Protein AF-A0A1I7IA26-F1 (afdb_monomer_lite)

Sequence (127 aa):
MKFKTNTYNDKKDGFSLIELLAVLGITLILFTMILPKVSNSVETAKEVKALDDVRQVVLAIEDYNILASSVINDEAKYSSICSKIDGKMIDVSCIKTIESNMTYKDMKEVLNGKKTFKMKDGKIHIT

Structure (mmCIF, N/CA/C/O backbone):
data_AF-A0A1I7IA26-F1
#
_entry.id   AF-A0A1I7IA26-F1
#
loop_
_atom_site.group_PDB
_atom_site.id
_atom_site.type_symbol
_atom_site.label_atom_id
_atom_site.label_alt_id
_atom_site.label_comp_id
_atom_site.label_asym_id
_atom_site.label_entity_id
_atom_site.label_seq_id
_atom_site.pdbx_PDB_ins_code
_atom_site.Cartn_x
_atom_site.Cartn_y
_atom_site.Cartn_z
_atom_site.occupancy
_atom_site.B_iso_or_equiv
_atom_site.auth_seq_id
_atom_site.auth_comp_id
_atom_site.auth_asym_id
_atom_site.auth_atom_id
_atom_site.pdbx_PDB_model_num
ATOM 1 N N . MET A 1 1 ? -78.396 -7.394 6.592 1.00 45.16 1 MET A N 1
ATOM 2 C CA . MET A 1 1 ? -77.154 -8.175 6.783 1.00 45.16 1 MET A CA 1
ATOM 3 C C . MET A 1 1 ? -76.057 -7.197 7.199 1.00 45.16 1 MET A C 1
ATOM 5 O O . MET A 1 1 ? -75.793 -6.277 6.440 1.00 45.16 1 MET A O 1
ATOM 9 N N . LYS A 1 2 ? -75.528 -7.277 8.430 1.00 50.22 2 LYS A N 1
ATOM 10 C CA . LYS A 1 2 ? -74.477 -6.366 8.928 1.00 50.22 2 LYS A CA 1
ATOM 11 C C . LYS A 1 2 ? -73.196 -7.163 9.168 1.00 50.22 2 LYS A C 1
ATOM 13 O O . LYS A 1 2 ? -73.200 -8.072 9.991 1.00 50.22 2 LYS A O 1
ATOM 18 N N . PHE A 1 3 ? -72.124 -6.817 8.459 1.00 64.12 3 PHE A N 1
ATOM 19 C CA . PHE A 1 3 ? -70.796 -7.385 8.676 1.00 64.12 3 PHE A CA 1
ATOM 20 C C . PHE A 1 3 ? -70.101 -6.610 9.797 1.00 64.12 3 PHE A C 1
ATOM 22 O O . PHE A 1 3 ? -69.912 -5.400 9.701 1.00 64.12 3 PHE A O 1
ATOM 29 N N . LYS A 1 4 ? -69.770 -7.303 10.888 1.00 64.50 4 LYS A N 1
ATOM 30 C CA . LYS A 1 4 ? -69.015 -6.750 12.015 1.00 64.50 4 LYS A CA 1
ATOM 31 C C . LYS A 1 4 ? -67.534 -7.032 11.760 1.00 64.50 4 LYS A C 1
ATOM 33 O O . LYS A 1 4 ? -67.089 -8.159 11.943 1.00 64.50 4 LYS A O 1
ATOM 38 N N . THR A 1 5 ? -66.781 -6.037 11.299 1.00 65.62 5 THR A N 1
ATOM 39 C CA . THR A 1 5 ? -65.323 -6.143 11.151 1.00 65.62 5 THR A CA 1
ATOM 40 C C . THR A 1 5 ? -64.684 -5.989 12.528 1.00 65.62 5 THR A C 1
ATOM 42 O O . THR A 1 5 ? -64.720 -4.911 13.118 1.00 65.62 5 THR A O 1
ATOM 45 N N . ASN A 1 6 ? -64.160 -7.088 13.070 1.00 64.94 6 ASN A N 1
ATOM 46 C CA . ASN A 1 6 ? -63.406 -7.083 14.317 1.00 64.94 6 ASN A CA 1
ATOM 47 C C . ASN A 1 6 ? -62.001 -6.534 14.039 1.00 64.94 6 ASN A C 1
ATOM 49 O O . ASN A 1 6 ? -61.132 -7.262 13.567 1.00 64.94 6 ASN A O 1
ATOM 53 N N . THR A 1 7 ? -61.795 -5.241 14.270 1.00 63.72 7 THR A N 1
ATOM 54 C CA . THR A 1 7 ? -60.480 -4.607 14.150 1.00 63.72 7 THR A CA 1
ATOM 55 C C . THR A 1 7 ? -59.655 -4.986 15.381 1.00 63.72 7 THR A C 1
ATOM 57 O O . THR A 1 7 ? -59.765 -4.349 16.428 1.00 63.72 7 THR A O 1
ATOM 60 N N . TYR A 1 8 ? -58.871 -6.065 15.285 1.00 66.50 8 TYR A N 1
ATOM 61 C CA . TYR A 1 8 ? -57.853 -6.387 16.287 1.00 66.50 8 TYR A CA 1
ATOM 62 C C . TYR A 1 8 ? -56.819 -5.258 16.275 1.00 66.50 8 TYR A C 1
ATOM 64 O O . TYR A 1 8 ? -56.118 -5.043 15.290 1.00 66.50 8 TYR A O 1
ATOM 72 N N . ASN A 1 9 ? -56.794 -4.470 17.346 1.00 66.94 9 ASN A N 1
ATOM 73 C CA . ASN A 1 9 ? -55.831 -3.395 17.524 1.00 66.94 9 ASN A CA 1
ATOM 74 C C . ASN A 1 9 ? -54.518 -4.035 17.999 1.00 66.94 9 ASN A C 1
ATOM 76 O O . ASN A 1 9 ? -54.268 -4.115 19.203 1.00 66.94 9 ASN A O 1
ATOM 80 N N . ASP A 1 10 ? -53.737 -4.576 17.060 1.00 70.88 10 ASP A N 1
ATOM 81 C CA . ASP A 1 10 ? -52.403 -5.107 17.337 1.00 70.88 10 ASP A CA 1
ATOM 82 C C . ASP A 1 10 ? -51.517 -3.957 17.813 1.00 70.88 10 ASP A C 1
ATOM 84 O O . ASP A 1 10 ? -51.082 -3.096 17.039 1.00 70.88 10 ASP A O 1
ATOM 88 N N . LYS A 1 11 ? -51.288 -3.913 19.127 1.00 74.19 11 LYS A N 1
ATOM 89 C CA . LYS A 1 11 ? -50.321 -3.002 19.728 1.00 74.19 11 LYS A CA 1
ATOM 90 C C . LYS A 1 11 ? -48.961 -3.371 19.158 1.00 74.19 11 LYS A C 1
ATOM 92 O O . LYS A 1 11 ? 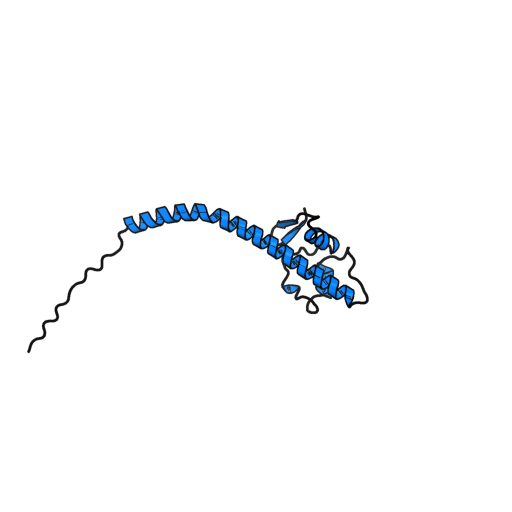-48.454 -4.461 19.395 1.00 74.19 11 LYS A O 1
ATOM 97 N N . LYS A 1 12 ? -48.398 -2.473 18.355 1.00 76.50 12 LYS A N 1
ATOM 98 C CA . LYS A 1 12 ? -47.034 -2.623 17.867 1.00 76.50 12 LYS A CA 1
ATOM 99 C C . LYS A 1 12 ? -46.103 -2.349 19.038 1.00 76.50 12 LYS A C 1
ATOM 101 O O . LYS A 1 12 ? -45.942 -1.194 19.427 1.00 76.50 12 LYS A O 1
ATOM 106 N N . ASP A 1 13 ? -45.534 -3.406 19.598 1.00 79.06 13 ASP A N 1
ATOM 107 C CA . ASP A 1 13 ? -44.476 -3.286 20.591 1.00 79.06 13 ASP A CA 1
ATOM 108 C C . ASP A 1 13 ? -43.240 -2.681 19.907 1.00 79.06 13 ASP A C 1
ATOM 110 O O . ASP A 1 13 ? -42.723 -3.204 18.917 1.00 79.06 13 ASP A O 1
ATOM 114 N N . GLY A 1 14 ? -42.836 -1.501 20.377 1.00 79.06 14 GLY A N 1
ATOM 115 C CA . GLY A 1 14 ? -41.649 -0.787 19.920 1.00 79.06 14 GLY A CA 1
ATOM 116 C C .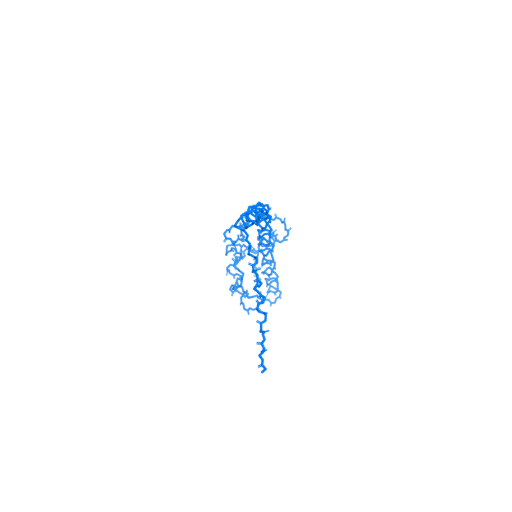 GLY A 1 14 ? -40.464 -1.029 20.850 1.00 79.06 14 GLY A C 1
ATOM 117 O O . GLY A 1 14 ? -40.641 -1.386 22.012 1.00 79.06 14 GLY A O 1
ATOM 118 N N . PHE A 1 15 ? -39.255 -0.797 20.343 1.00 82.94 15 PHE A N 1
ATOM 119 C CA . PHE A 1 15 ? -38.032 -0.860 21.143 1.00 82.94 15 PHE A CA 1
ATOM 120 C C . PHE A 1 15 ? -38.033 0.191 22.258 1.00 82.94 15 PHE A C 1
ATOM 122 O O . PHE A 1 15 ? -38.376 1.356 22.032 1.00 82.94 15 PHE A O 1
ATOM 129 N N . SER A 1 16 ? -37.583 -0.202 23.448 1.00 90.94 16 SER A N 1
ATOM 130 C CA . SER A 1 16 ? -37.348 0.726 24.549 1.00 90.94 16 SER A CA 1
ATOM 131 C C . SER A 1 16 ? -36.042 1.502 24.347 1.00 90.94 16 SER A C 1
ATOM 133 O O . SER A 1 16 ? -35.055 0.982 23.823 1.00 90.94 16 SER A O 1
ATOM 135 N N . LEU A 1 17 ? -35.994 2.753 24.819 1.00 92.75 17 LEU A N 1
ATOM 136 C CA . LEU A 1 17 ? -34.782 3.583 24.754 1.00 92.75 17 LEU A CA 1
ATOM 137 C C . LEU A 1 17 ? -33.595 2.929 25.470 1.00 92.75 17 LEU A C 1
ATOM 139 O O . LEU A 1 17 ? -32.461 3.038 25.008 1.00 92.75 17 LEU A O 1
ATOM 143 N N . ILE A 1 18 ? -33.851 2.227 26.579 1.00 94.44 18 ILE A N 1
ATOM 144 C CA . ILE A 1 18 ? -32.790 1.553 27.334 1.00 94.44 18 ILE A CA 1
ATOM 145 C C . ILE A 1 18 ? -32.201 0.367 26.566 1.00 94.44 18 ILE A C 1
ATOM 147 O O . ILE A 1 18 ? -30.998 0.136 26.634 1.00 94.44 18 ILE A O 1
ATOM 151 N N . GLU A 1 19 ? -33.019 -0.348 25.794 1.00 93.25 19 GLU A N 1
ATOM 152 C CA . GLU A 1 19 ? -32.566 -1.477 24.976 1.00 93.25 19 GLU A CA 1
ATOM 153 C C . GLU A 1 19 ? -31.663 -0.987 23.846 1.00 93.25 19 GLU A C 1
ATOM 155 O O . GLU A 1 19 ? -30.595 -1.552 23.614 1.00 93.25 19 GLU A O 1
ATOM 160 N N . LEU A 1 20 ? -32.028 0.126 23.204 1.00 92.62 20 LEU A N 1
ATOM 161 C CA . LEU A 1 20 ? -31.182 0.757 22.195 1.00 92.62 20 LEU A CA 1
ATOM 162 C C . LEU A 1 20 ? -29.852 1.241 22.797 1.00 92.62 20 LEU A C 1
ATOM 164 O O . LEU A 1 20 ? -28.791 1.019 22.214 1.00 92.62 20 LEU A O 1
ATOM 168 N N . LEU A 1 21 ? -29.891 1.859 23.981 1.00 94.00 21 LEU A N 1
ATOM 169 C CA . LEU A 1 21 ? -28.690 2.327 24.679 1.00 94.00 21 LEU A CA 1
ATOM 170 C C . LEU A 1 21 ? -27.764 1.176 25.087 1.00 94.00 21 LEU A C 1
ATOM 172 O O . LEU A 1 21 ? -26.549 1.295 24.937 1.00 94.00 21 LEU A O 1
ATOM 176 N N . ALA A 1 22 ? -28.318 0.053 25.550 1.00 95.25 22 ALA A N 1
ATOM 177 C CA . ALA A 1 22 ? -27.539 -1.133 25.893 1.00 95.25 22 ALA A CA 1
ATOM 178 C C . ALA A 1 22 ? -26.819 -1.715 24.663 1.00 95.25 22 ALA A C 1
ATOM 180 O O . ALA A 1 22 ? -25.630 -2.035 24.733 1.00 95.25 22 ALA A O 1
ATOM 181 N N . VAL A 1 23 ? -27.502 -1.786 23.514 1.00 95.75 23 VAL A N 1
ATOM 182 C CA . VAL A 1 23 ? -26.909 -2.259 22.251 1.00 95.75 23 VAL A CA 1
ATOM 183 C C . VAL A 1 23 ? -25.815 -1.309 21.760 1.00 95.75 23 VAL A C 1
ATOM 185 O O . VAL A 1 23 ? -24.737 -1.766 21.372 1.00 95.75 23 VAL A O 1
ATOM 188 N N . LEU A 1 24 ? -26.042 0.007 21.815 1.00 95.75 24 LEU A N 1
ATOM 189 C CA . LEU A 1 24 ? -25.023 1.002 21.464 1.00 95.75 24 LEU A CA 1
ATOM 190 C C . LEU A 1 24 ? -23.799 0.907 22.388 1.00 95.75 24 LEU A C 1
ATOM 192 O O . LEU A 1 24 ? -22.667 0.940 21.914 1.00 95.75 24 LEU A O 1
ATOM 196 N N . GLY A 1 25 ? -24.004 0.696 23.690 1.00 96.38 25 GLY A N 1
ATOM 197 C CA . GLY A 1 25 ? -22.911 0.500 24.643 1.00 96.38 25 GLY A CA 1
ATOM 198 C C . GLY A 1 25 ? -22.038 -0.712 24.305 1.00 96.38 25 GLY A C 1
ATOM 199 O O . GLY A 1 25 ? -20.816 -0.593 24.217 1.00 96.38 25 GLY A O 1
ATOM 200 N N . ILE A 1 26 ? -22.654 -1.873 24.059 1.00 96.00 26 ILE A N 1
ATOM 201 C CA . ILE A 1 26 ? -21.916 -3.110 23.753 1.00 96.00 26 ILE A CA 1
ATOM 202 C C . ILE A 1 26 ? -21.249 -3.039 22.372 1.00 96.00 26 ILE A C 1
ATOM 204 O O . ILE A 1 26 ? -20.100 -3.460 22.223 1.00 96.00 26 ILE A O 1
ATOM 208 N N . THR A 1 27 ? -21.921 -2.479 21.361 1.00 95.94 27 THR A N 1
ATOM 209 C CA . THR A 1 27 ? -21.330 -2.333 20.020 1.00 95.94 27 THR A CA 1
ATOM 210 C C . THR A 1 27 ? -20.094 -1.445 20.047 1.00 95.94 27 THR A C 1
ATOM 212 O O . THR A 1 27 ? -19.087 -1.827 19.455 1.00 95.94 27 THR A O 1
ATOM 215 N N . LEU A 1 28 ? -20.103 -0.329 20.784 1.00 96.12 28 LEU A N 1
ATOM 216 C CA . LEU A 1 28 ? -18.925 0.535 20.917 1.00 96.12 28 LEU A CA 1
ATOM 217 C C . LEU A 1 28 ? -17.720 -0.212 21.505 1.00 96.12 28 LEU A C 1
ATOM 219 O O . LEU A 1 28 ? -16.614 -0.081 20.983 1.00 96.12 28 LEU A O 1
ATOM 223 N N . ILE A 1 29 ? -17.927 -1.056 22.5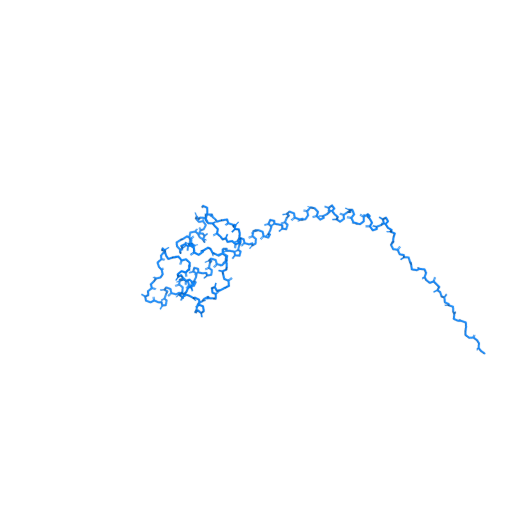20 1.00 94.81 29 ILE A N 1
ATOM 224 C CA . ILE A 1 29 ? -16.854 -1.883 23.097 1.00 94.81 29 ILE A CA 1
ATOM 225 C C . ILE A 1 29 ? -16.278 -2.827 22.033 1.00 94.81 29 ILE A C 1
ATOM 227 O O . ILE A 1 29 ? -15.063 -2.867 21.837 1.00 94.81 29 ILE A O 1
ATOM 231 N N . LEU A 1 30 ? -17.131 -3.535 21.288 1.00 95.88 30 LEU A N 1
ATOM 232 C CA . LEU A 1 30 ? -16.678 -4.441 20.227 1.00 95.88 30 LEU A CA 1
ATOM 233 C C . LEU A 1 30 ? -15.955 -3.701 19.092 1.00 95.88 30 LEU A C 1
ATOM 235 O O . LEU A 1 30 ? -14.909 -4.160 18.632 1.00 95.88 30 LEU A O 1
ATOM 239 N N . PHE A 1 31 ? -16.460 -2.537 18.672 1.00 94.06 31 PHE A N 1
ATOM 240 C CA . PHE A 1 31 ? -15.831 -1.723 17.631 1.00 94.06 31 PHE A CA 1
ATOM 241 C C . PHE A 1 31 ? -14.398 -1.342 18.009 1.00 94.06 31 PHE A C 1
ATOM 243 O O . PHE A 1 31 ? -13.496 -1.496 17.184 1.00 94.06 31 PHE A O 1
ATOM 250 N N . THR A 1 32 ? -14.156 -0.931 19.259 1.00 92.81 32 THR A N 1
ATOM 251 C CA . THR A 1 32 ? -12.799 -0.563 19.707 1.00 92.81 32 THR A CA 1
ATOM 252 C C . THR A 1 32 ? -11.791 -1.708 19.572 1.00 92.81 32 THR A C 1
ATOM 254 O O . THR A 1 32 ? -10.635 -1.462 19.233 1.00 92.81 32 THR A O 1
ATOM 257 N N . MET A 1 33 ? -12.220 -2.961 19.752 1.00 90.50 33 MET A N 1
ATOM 258 C CA . MET A 1 33 ? -11.346 -4.132 19.619 1.00 90.50 33 MET A CA 1
ATOM 259 C C . MET A 1 33 ? -11.007 -4.481 18.160 1.00 90.50 33 MET A C 1
ATOM 261 O O . MET A 1 33 ? -9.955 -5.065 17.894 1.00 90.50 33 MET A O 1
ATOM 265 N N . ILE A 1 34 ? -11.882 -4.146 17.208 1.00 90.12 34 ILE A N 1
ATOM 266 C CA . ILE A 1 34 ? -11.738 -4.528 15.792 1.00 90.12 34 ILE A CA 1
ATOM 267 C C . ILE A 1 34 ? -10.903 -3.502 15.010 1.00 90.12 34 ILE A C 1
ATOM 269 O O . ILE A 1 34 ? -10.097 -3.884 14.158 1.00 90.12 34 ILE A O 1
ATOM 273 N N . LEU A 1 35 ? -11.046 -2.211 15.326 1.00 87.00 35 LEU A N 1
ATOM 274 C CA . LEU A 1 35 ? -10.381 -1.105 14.622 1.00 87.00 35 LEU A CA 1
ATOM 275 C C . LEU A 1 35 ? -8.856 -1.261 14.425 1.00 87.00 35 LEU A C 1
ATOM 277 O O . LEU A 1 35 ? -8.408 -1.123 13.282 1.00 87.00 35 LEU A O 1
ATOM 281 N N . PRO A 1 36 ? -8.035 -1.577 15.451 1.00 86.81 36 PRO A N 1
ATOM 282 C CA . PRO A 1 36 ? -6.580 -1.637 15.273 1.00 86.81 36 PRO A CA 1
ATOM 283 C C . PRO A 1 36 ? -6.145 -2.766 14.330 1.00 86.81 36 PRO A C 1
ATOM 285 O O . PRO A 1 36 ? -5.186 -2.614 13.576 1.00 86.81 36 PRO A O 1
ATOM 288 N N . LYS A 1 37 ? -6.874 -3.890 14.318 1.00 84.31 37 LYS A N 1
ATOM 289 C CA . LYS A 1 37 ? -6.555 -5.034 13.453 1.00 84.31 37 LYS A CA 1
ATOM 290 C C . LYS A 1 37 ? -6.761 -4.700 11.979 1.00 84.31 37 LYS A C 1
ATOM 292 O O . LYS A 1 37 ? -5.905 -5.020 11.161 1.00 84.31 37 LYS A O 1
ATOM 297 N N . VAL A 1 38 ? -7.863 -4.022 11.653 1.00 84.56 38 VAL A N 1
ATOM 298 C CA . VAL A 1 38 ? -8.161 -3.611 10.273 1.00 84.56 38 VAL A CA 1
ATOM 299 C C . VAL A 1 38 ? -7.133 -2.595 9.777 1.00 84.56 38 VAL A C 1
ATOM 301 O O . VAL A 1 38 ? -6.667 -2.720 8.648 1.00 84.56 38 VAL A O 1
ATOM 304 N N . SER A 1 39 ? -6.723 -1.639 10.618 1.00 81.75 39 SER A N 1
ATOM 305 C CA . SER A 1 39 ? -5.707 -0.644 10.247 1.00 81.75 39 SER A CA 1
ATOM 306 C C . SER A 1 39 ? -4.378 -1.293 9.843 1.00 81.75 39 SER A C 1
ATOM 308 O O . SER A 1 39 ? -3.852 -0.985 8.775 1.00 81.75 39 SER A O 1
ATOM 310 N N . ASN A 1 40 ? -3.879 -2.242 10.642 1.00 81.50 40 ASN A N 1
ATOM 311 C CA . ASN A 1 40 ? -2.620 -2.936 10.351 1.00 81.50 40 ASN A CA 1
ATOM 312 C C . ASN A 1 40 ? -2.714 -3.785 9.073 1.00 81.50 40 ASN A C 1
ATOM 314 O O . ASN A 1 40 ? -1.817 -3.749 8.237 1.00 81.50 40 ASN A O 1
ATOM 318 N N . SER A 1 41 ? -3.817 -4.518 8.878 1.00 82.06 41 SER A N 1
ATOM 319 C CA . SER A 1 41 ? -4.012 -5.318 7.660 1.00 82.06 41 SER A CA 1
ATOM 320 C C . SER A 1 41 ? -4.107 -4.458 6.399 1.00 82.06 41 SER A C 1
ATOM 322 O O . SER A 1 41 ? -3.626 -4.870 5.345 1.00 82.06 41 SER A O 1
ATOM 324 N N . VAL A 1 42 ? -4.696 -3.262 6.491 1.00 85.56 42 VAL A N 1
ATOM 325 C CA . VAL A 1 42 ? -4.741 -2.304 5.378 1.00 85.56 42 VAL A CA 1
ATOM 326 C C . VAL A 1 42 ? -3.343 -1.783 5.044 1.00 85.56 42 VAL A C 1
ATOM 328 O O . VAL A 1 42 ? -3.032 -1.618 3.868 1.00 85.56 42 VAL A O 1
ATOM 331 N N . GLU A 1 43 ? -2.494 -1.537 6.041 1.00 83.88 43 GLU A N 1
ATOM 332 C CA . GLU A 1 43 ? -1.104 -1.121 5.824 1.00 83.88 43 GLU A CA 1
ATOM 333 C C . GLU A 1 43 ? -0.283 -2.222 5.141 1.00 83.88 43 GLU A C 1
ATOM 335 O O . GLU A 1 43 ? 0.293 -1.976 4.083 1.00 83.88 43 GLU A O 1
ATOM 340 N N . THR A 1 44 ? -0.347 -3.463 5.633 1.00 83.94 44 THR A N 1
ATOM 341 C CA . THR A 1 44 ? 0.310 -4.608 4.978 1.00 83.94 44 THR A CA 1
ATOM 342 C C . THR A 1 44 ? -0.218 -4.839 3.560 1.00 83.94 44 THR A C 1
ATOM 344 O O . THR A 1 44 ? 0.555 -5.101 2.643 1.00 83.94 44 THR A O 1
ATOM 347 N N . ALA A 1 45 ? -1.528 -4.707 3.330 1.00 83.81 45 ALA A N 1
ATOM 348 C CA . ALA A 1 45 ? -2.098 -4.836 1.989 1.00 83.81 45 ALA A CA 1
ATOM 349 C C . ALA A 1 45 ? -1.586 -3.745 1.033 1.00 83.81 45 ALA A C 1
ATOM 351 O O . ALA A 1 45 ? -1.349 -4.021 -0.144 1.00 83.81 45 ALA A O 1
ATOM 352 N N . LYS A 1 46 ? -1.383 -2.516 1.529 1.00 83.88 46 LYS A N 1
ATOM 353 C CA . LYS A 1 46 ? -0.764 -1.432 0.753 1.00 83.88 46 LYS A CA 1
ATOM 354 C C . LYS A 1 46 ? 0.691 -1.751 0.415 1.00 83.88 46 LYS A C 1
ATOM 356 O O . LYS A 1 46 ? 1.074 -1.551 -0.731 1.00 83.88 46 LYS A O 1
ATOM 361 N N . GLU A 1 47 ? 1.465 -2.28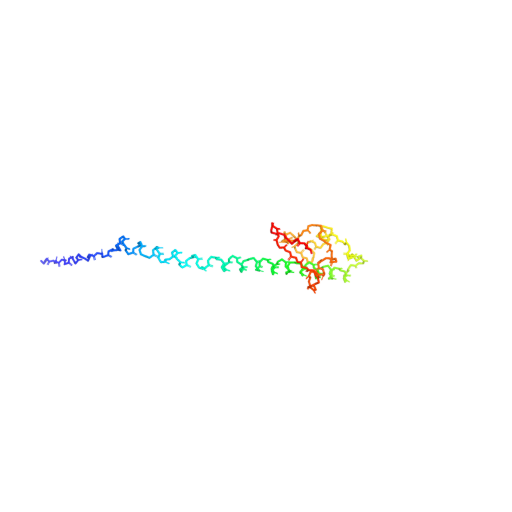8 1.356 1.00 83.69 47 GLU A N 1
ATOM 362 C CA . GLU A 1 47 ? 2.852 -2.713 1.113 1.00 83.69 47 GLU A CA 1
ATOM 363 C C . GLU A 1 47 ? 2.944 -3.834 0.072 1.00 83.69 47 GLU A C 1
ATOM 365 O O . GLU A 1 47 ? 3.743 -3.744 -0.858 1.00 83.69 47 GLU A O 1
ATOM 370 N N . VAL A 1 48 ? 2.094 -4.860 0.180 1.00 85.88 48 VAL A N 1
ATOM 371 C CA . VAL A 1 48 ? 2.041 -5.967 -0.790 1.00 85.88 48 VAL A CA 1
ATOM 372 C C . VAL A 1 48 ? 1.653 -5.460 -2.176 1.00 85.88 48 VAL A C 1
ATOM 374 O O . VAL A 1 48 ? 2.278 -5.842 -3.162 1.00 85.88 48 VAL A O 1
ATOM 377 N N . LYS A 1 49 ? 0.666 -4.561 -2.264 1.00 84.94 49 LYS A N 1
ATOM 378 C CA . LYS A 1 49 ? 0.286 -3.934 -3.534 1.00 84.94 49 LYS A CA 1
ATOM 379 C C . LYS A 1 49 ? 1.436 -3.119 -4.127 1.00 84.94 49 LYS A C 1
ATOM 381 O O . LYS A 1 49 ? 1.696 -3.205 -5.318 1.00 84.94 49 LYS A O 1
ATOM 386 N N . ALA A 1 50 ? 2.134 -2.350 -3.298 1.00 83.44 50 ALA A N 1
ATOM 387 C CA . ALA A 1 50 ? 3.276 -1.555 -3.722 1.00 83.44 50 ALA A CA 1
ATOM 388 C C . ALA A 1 50 ? 4.416 -2.437 -4.265 1.00 83.44 50 ALA A C 1
ATOM 390 O O . ALA A 1 50 ? 5.029 -2.116 -5.280 1.00 83.44 50 ALA A O 1
ATOM 391 N N . LEU A 1 51 ? 4.671 -3.577 -3.619 1.00 84.88 51 LEU A N 1
ATOM 392 C CA . LEU A 1 51 ? 5.639 -4.565 -4.090 1.00 84.88 51 LEU A CA 1
ATOM 393 C C . LEU A 1 51 ? 5.223 -5.187 -5.429 1.00 84.88 51 LEU A C 1
ATOM 395 O O . LEU A 1 51 ? 6.068 -5.375 -6.304 1.00 84.88 51 LEU A O 1
ATOM 399 N N . ASP A 1 52 ? 3.937 -5.494 -5.592 1.00 86.69 52 ASP A N 1
ATOM 400 C CA . ASP A 1 52 ? 3.394 -6.021 -6.843 1.00 86.69 52 ASP A CA 1
ATOM 401 C C . ASP A 1 52 ? 3.518 -5.006 -7.989 1.00 86.69 52 ASP A C 1
ATOM 403 O O . ASP A 1 52 ? 3.994 -5.355 -9.066 1.00 86.69 52 ASP A O 1
ATOM 407 N N . ASP A 1 53 ? 3.228 -3.729 -7.732 1.00 85.44 53 ASP A N 1
ATOM 408 C CA . ASP A 1 53 ? 3.442 -2.636 -8.687 1.00 85.44 53 ASP A CA 1
ATOM 409 C C . ASP A 1 53 ? 4.917 -2.570 -9.145 1.00 85.44 53 ASP A C 1
ATOM 411 O O . ASP A 1 53 ? 5.205 -2.480 -10.341 1.00 85.44 53 ASP A O 1
ATOM 415 N N . VAL A 1 54 ? 5.875 -2.664 -8.211 1.00 84.69 54 VAL A N 1
ATOM 416 C CA . VAL A 1 54 ? 7.316 -2.706 -8.535 1.00 84.69 54 VAL A CA 1
ATOM 417 C C . VAL A 1 54 ? 7.658 -3.944 -9.363 1.00 84.69 54 VAL A C 1
ATOM 419 O O . VAL A 1 54 ? 8.424 -3.850 -10.324 1.00 84.69 54 VAL A O 1
ATOM 422 N N . ARG A 1 55 ? 7.083 -5.102 -9.023 1.00 86.75 55 ARG A N 1
ATOM 423 C CA . ARG A 1 55 ? 7.285 -6.356 -9.758 1.00 86.75 55 ARG A CA 1
ATOM 424 C C . ARG A 1 55 ? 6.821 -6.230 -11.202 1.00 86.75 55 ARG A C 1
ATOM 426 O O . ARG A 1 55 ? 7.562 -6.613 -12.103 1.00 86.75 55 ARG A O 1
ATOM 433 N N . GLN A 1 56 ? 5.630 -5.679 -11.416 1.00 86.25 56 GLN A N 1
ATOM 434 C CA . GLN A 1 56 ? 5.083 -5.447 -12.749 1.00 86.25 56 GLN A CA 1
ATOM 435 C C . GLN A 1 56 ? 6.019 -4.541 -13.562 1.00 86.25 56 GLN A C 1
ATOM 437 O O . GLN A 1 56 ? 6.402 -4.897 -14.675 1.00 86.25 56 GLN A O 1
ATOM 442 N N . VAL A 1 57 ? 6.482 -3.427 -12.985 1.00 83.75 57 VAL A N 1
ATOM 443 C CA . VAL A 1 57 ? 7.424 -2.514 -13.658 1.00 83.75 57 VAL A CA 1
ATOM 444 C C . VAL A 1 57 ? 8.732 -3.210 -14.030 1.00 83.75 57 VAL A C 1
ATOM 446 O O . VAL A 1 57 ? 9.199 -3.056 -15.157 1.00 83.75 57 VAL A O 1
ATOM 449 N N . VAL A 1 58 ? 9.324 -3.987 -13.120 1.00 84.50 58 VAL A N 1
ATOM 450 C CA . VAL A 1 58 ? 10.574 -4.714 -13.395 1.00 84.50 58 VAL A CA 1
ATOM 451 C C . VAL A 1 58 ? 10.395 -5.723 -14.525 1.00 84.50 58 VAL A C 1
ATOM 453 O O . VAL A 1 58 ? 11.232 -5.746 -15.424 1.00 84.50 58 VAL A O 1
ATOM 456 N N . LEU A 1 59 ? 9.295 -6.480 -14.528 1.00 85.44 59 LEU A N 1
ATOM 457 C CA . LEU A 1 59 ? 8.982 -7.421 -15.606 1.00 85.44 59 LEU A CA 1
ATOM 458 C C . LEU A 1 59 ? 8.826 -6.707 -16.952 1.00 85.44 59 LEU A C 1
ATOM 460 O O . LEU A 1 59 ? 9.403 -7.138 -17.942 1.00 85.44 59 LEU A O 1
ATOM 464 N N . ALA A 1 60 ? 8.142 -5.563 -16.991 1.00 82.44 60 ALA A N 1
ATOM 465 C CA . ALA A 1 60 ? 8.005 -4.804 -18.232 1.00 82.44 60 ALA A CA 1
ATOM 466 C C . ALA A 1 60 ? 9.325 -4.201 -18.728 1.00 82.44 60 ALA A C 1
ATOM 468 O O . ALA A 1 60 ? 9.525 -4.070 -19.936 1.00 82.44 60 ALA A O 1
ATOM 469 N N . ILE A 1 61 ? 10.236 -3.833 -17.820 1.00 81.81 61 ILE A N 1
ATOM 470 C CA . ILE A 1 61 ? 11.595 -3.419 -18.190 1.00 81.81 61 ILE A CA 1
ATOM 471 C C . ILE A 1 61 ? 12.370 -4.605 -18.770 1.00 81.81 61 ILE A C 1
ATOM 473 O O . ILE A 1 61 ? 13.079 -4.436 -19.760 1.00 81.81 61 ILE A O 1
ATOM 477 N N . GLU A 1 62 ? 12.253 -5.788 -18.170 1.00 83.38 62 GLU A N 1
ATOM 478 C CA . GLU A 1 62 ? 12.898 -7.008 -18.662 1.00 83.38 62 GLU A CA 1
ATOM 479 C C . GLU A 1 62 ? 12.378 -7.382 -20.055 1.00 83.38 62 GLU A C 1
ATOM 481 O O . GLU A 1 62 ? 13.184 -7.533 -20.973 1.00 83.38 62 GLU A O 1
ATOM 486 N N . ASP A 1 63 ? 11.060 -7.397 -20.253 1.00 82.75 63 ASP A N 1
ATOM 487 C CA . ASP A 1 63 ? 10.429 -7.631 -21.558 1.00 82.75 63 ASP A CA 1
ATOM 488 C C . ASP A 1 63 ? 10.863 -6.585 -22.596 1.00 82.75 63 ASP A C 1
ATOM 490 O O . ASP A 1 63 ? 11.217 -6.922 -23.730 1.00 82.75 63 ASP A O 1
ATOM 494 N N . TYR A 1 64 ? 10.914 -5.305 -22.211 1.00 80.31 64 TYR A N 1
ATOM 495 C CA . TYR A 1 64 ? 11.422 -4.246 -23.081 1.00 80.31 64 TYR A CA 1
ATOM 496 C C . TYR A 1 64 ? 12.890 -4.479 -23.461 1.00 80.31 64 TYR A C 1
ATOM 498 O O . TYR A 1 64 ? 13.249 -4.342 -24.629 1.00 80.31 64 TYR A O 1
ATOM 506 N N . ASN A 1 65 ? 13.739 -4.854 -22.503 1.00 82.81 65 ASN A N 1
ATOM 507 C CA . ASN A 1 65 ? 15.163 -5.104 -22.727 1.00 82.81 65 ASN A CA 1
ATOM 508 C C . ASN A 1 65 ? 15.422 -6.332 -23.611 1.00 82.81 65 ASN A C 1
ATOM 510 O O . ASN A 1 65 ? 16.441 -6.368 -24.297 1.00 82.81 65 ASN A O 1
ATOM 514 N N . ILE A 1 66 ? 14.517 -7.315 -23.619 1.00 83.06 66 ILE A N 1
ATOM 515 C CA . ILE A 1 66 ? 14.577 -8.464 -24.533 1.00 83.06 66 ILE A CA 1
ATOM 516 C C 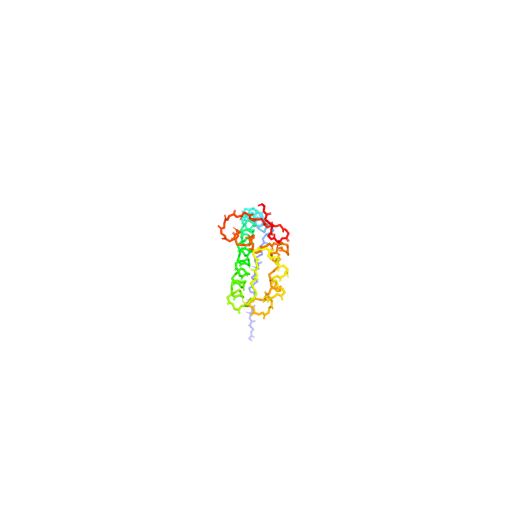. ILE A 1 66 ? 14.274 -8.031 -25.976 1.00 83.06 66 ILE A C 1
ATOM 518 O O . ILE A 1 66 ? 14.896 -8.526 -26.915 1.00 83.06 66 ILE A O 1
ATOM 522 N N . LEU A 1 67 ? 13.321 -7.114 -26.164 1.00 79.69 67 LEU A N 1
ATOM 523 C CA . LEU A 1 67 ? 12.819 -6.723 -27.487 1.00 79.69 67 LEU A CA 1
ATOM 524 C C . LEU A 1 67 ? 13.543 -5.511 -28.102 1.00 79.69 67 LEU A C 1
ATOM 526 O O . LEU A 1 67 ? 13.525 -5.340 -29.322 1.00 79.69 67 LEU A O 1
ATOM 530 N N . ALA A 1 68 ? 14.140 -4.640 -27.288 1.00 76.88 68 ALA A N 1
ATOM 531 C CA . ALA A 1 68 ? 14.738 -3.382 -27.729 1.00 76.88 68 ALA A CA 1
ATOM 532 C C . ALA A 1 68 ? 16.262 -3.477 -27.913 1.00 76.88 68 ALA A C 1
ATOM 534 O O . ALA A 1 68 ? 16.970 -4.106 -27.137 1.00 76.88 68 ALA A O 1
ATOM 535 N N . SER A 1 69 ? 16.801 -2.750 -28.897 1.00 66.50 69 SER A N 1
ATOM 536 C CA . SER A 1 69 ? 18.254 -2.667 -29.134 1.00 66.50 69 SER A CA 1
ATOM 537 C C . SER A 1 69 ? 19.001 -1.767 -28.133 1.00 66.50 69 SER A C 1
ATOM 539 O O . SER A 1 69 ? 20.228 -1.777 -28.099 1.00 66.50 69 SER A O 1
ATOM 541 N N . SER A 1 70 ? 18.279 -0.968 -27.336 1.00 69.62 70 SER A N 1
ATOM 542 C CA . SER A 1 70 ? 18.827 -0.078 -26.304 1.00 69.62 70 SER A CA 1
ATOM 543 C C . SER A 1 70 ? 18.316 -0.481 -24.923 1.00 69.62 70 SER A C 1
ATOM 545 O O . SER A 1 70 ? 17.133 -0.288 -24.626 1.00 69.62 70 SER A O 1
ATOM 547 N N . VAL A 1 71 ? 19.209 -1.013 -24.094 1.00 74.06 71 VAL A N 1
ATOM 548 C CA . VAL A 1 71 ? 18.886 -1.557 -22.773 1.00 74.06 71 VAL A CA 1
ATOM 549 C C . VAL A 1 71 ? 18.620 -0.424 -21.777 1.00 74.06 71 VAL A C 1
ATOM 551 O O . VAL A 1 71 ? 19.279 0.618 -21.789 1.00 74.06 71 VAL A O 1
ATOM 554 N N . ILE A 1 72 ? 17.625 -0.612 -20.915 1.00 76.12 72 ILE A N 1
ATOM 555 C CA . ILE A 1 72 ? 17.418 0.202 -19.720 1.00 76.12 72 ILE A CA 1
ATOM 556 C C . ILE A 1 72 ? 18.417 -0.275 -18.664 1.00 76.12 72 ILE A C 1
ATOM 558 O O . ILE A 1 72 ? 18.318 -1.388 -18.150 1.00 76.12 72 ILE A O 1
ATOM 562 N N . ASN A 1 73 ? 19.390 0.583 -18.367 1.00 77.25 73 ASN A N 1
ATOM 563 C CA . ASN A 1 73 ? 20.468 0.299 -17.423 1.00 77.25 73 ASN A CA 1
ATOM 564 C C . ASN A 1 73 ? 19.966 0.342 -15.971 1.00 77.25 73 ASN A C 1
ATOM 566 O O . ASN A 1 73 ? 19.002 1.039 -15.655 1.00 77.25 73 ASN A O 1
ATOM 570 N N . ASP A 1 74 ? 20.691 -0.321 -15.070 1.00 75.19 74 ASP A N 1
ATOM 571 C CA . ASP A 1 74 ? 20.376 -0.406 -13.636 1.00 75.19 74 ASP A CA 1
ATOM 572 C C . ASP A 1 74 ? 20.296 0.958 -12.920 1.00 75.19 74 ASP A C 1
ATOM 574 O O . ASP A 1 74 ? 19.671 1.050 -11.868 1.00 75.19 74 ASP A O 1
ATOM 578 N N . GLU A 1 75 ? 20.863 2.019 -13.503 1.00 76.31 75 GLU A N 1
ATOM 579 C CA . GLU A 1 75 ? 20.843 3.397 -12.983 1.00 76.31 75 GLU A CA 1
ATOM 580 C C . GLU A 1 75 ? 19.666 4.251 -13.495 1.00 76.31 75 GLU A C 1
ATOM 582 O O . GLU A 1 75 ? 19.518 5.421 -13.133 1.00 76.31 75 GLU A O 1
ATOM 587 N N . ALA A 1 76 ? 18.813 3.695 -14.358 1.00 76.06 76 ALA A N 1
ATOM 588 C CA . ALA A 1 76 ? 17.679 4.427 -14.900 1.00 76.06 76 ALA A CA 1
ATOM 589 C C . ALA A 1 76 ? 16.642 4.730 -13.807 1.00 76.06 76 ALA A C 1
ATOM 591 O O . ALA A 1 76 ? 16.191 3.840 -13.082 1.00 76.06 76 ALA A O 1
ATOM 592 N N . LYS A 1 77 ? 16.247 6.004 -13.720 1.00 78.69 77 LYS A N 1
ATOM 593 C CA . LYS A 1 77 ? 15.168 6.471 -12.840 1.00 78.69 77 LYS A CA 1
ATOM 594 C C . LYS A 1 77 ? 13.811 6.025 -13.365 1.00 78.69 77 LYS A C 1
ATOM 596 O O . LYS A 1 77 ? 13.586 6.060 -14.578 1.00 78.69 77 LYS A O 1
ATOM 601 N N . TYR A 1 78 ? 12.888 5.739 -12.451 1.00 73.25 78 TYR A N 1
ATOM 602 C CA . TYR A 1 78 ? 11.513 5.364 -12.771 1.00 73.25 78 TYR A CA 1
ATOM 603 C C . TYR A 1 78 ? 10.841 6.340 -13.743 1.00 73.25 78 TYR A C 1
ATOM 605 O O . TYR A 1 78 ? 10.292 5.905 -14.746 1.00 73.25 78 TYR A O 1
ATOM 613 N N . SER A 1 79 ? 10.967 7.657 -13.545 1.00 68.75 79 SER A N 1
ATOM 614 C CA . SER A 1 79 ? 10.346 8.650 -14.441 1.00 68.75 79 SER A CA 1
ATOM 615 C C . SER A 1 79 ? 10.777 8.530 -15.909 1.00 68.75 79 SER A C 1
ATOM 617 O O . SER A 1 79 ? 9.968 8.732 -16.814 1.00 68.75 79 SER A O 1
ATOM 619 N N . SER A 1 80 ? 12.043 8.185 -16.150 1.00 67.81 80 SER A N 1
ATOM 620 C CA . SER A 1 80 ? 12.605 7.981 -17.490 1.00 67.81 80 SER A CA 1
ATOM 621 C C . SER A 1 80 ? 12.245 6.616 -18.081 1.00 67.81 80 SER A C 1
ATOM 623 O O . SER A 1 80 ? 12.375 6.415 -19.288 1.00 67.81 80 SER A O 1
ATOM 625 N N . ILE A 1 81 ? 11.842 5.673 -17.230 1.00 73.75 81 ILE A N 1
ATOM 626 C CA . ILE A 1 81 ? 11.362 4.344 -17.607 1.00 73.75 81 ILE A CA 1
ATOM 627 C C . ILE A 1 81 ? 9.888 4.432 -18.000 1.00 73.75 81 ILE A C 1
ATOM 629 O O . ILE A 1 81 ? 9.518 3.908 -19.050 1.00 73.75 81 ILE A O 1
ATOM 633 N N . CYS A 1 82 ? 9.072 5.150 -17.217 1.00 69.50 82 CYS A N 1
ATOM 634 C CA . CYS A 1 82 ? 7.647 5.324 -17.482 1.00 69.50 82 CYS A CA 1
ATOM 635 C C . CYS A 1 82 ? 7.414 5.785 -18.921 1.00 69.50 82 CYS A C 1
ATOM 637 O O . CYS A 1 82 ? 6.713 5.121 -19.665 1.00 69.50 82 CYS A O 1
ATOM 639 N N . SER A 1 83 ? 8.092 6.843 -19.366 1.00 69.00 83 SER A N 1
ATOM 640 C CA . SER A 1 83 ? 7.904 7.397 -20.715 1.00 69.00 83 SER A CA 1
ATOM 641 C C . SER A 1 83 ? 8.272 6.453 -21.868 1.00 69.00 83 SER A C 1
ATOM 643 O O . SER A 1 83 ? 7.840 6.684 -22.994 1.00 69.00 83 SER A O 1
ATOM 645 N N . LYS A 1 84 ? 9.072 5.408 -21.622 1.00 70.69 84 LYS A N 1
ATOM 646 C CA . LYS A 1 84 ? 9.489 4.435 -22.646 1.00 70.69 84 LYS A CA 1
ATOM 647 C C . LYS A 1 84 ? 8.583 3.207 -22.717 1.00 70.69 84 LYS A C 1
ATOM 649 O O . LYS A 1 84 ? 8.521 2.563 -23.762 1.00 70.69 84 LYS A O 1
ATOM 654 N N . ILE A 1 85 ? 7.938 2.873 -21.602 1.00 70.25 85 ILE A N 1
ATOM 655 C CA . ILE A 1 85 ? 7.176 1.631 -21.415 1.00 70.25 85 ILE A CA 1
ATOM 656 C C . ILE A 1 85 ? 5.659 1.896 -21.429 1.00 70.25 85 ILE A C 1
ATOM 658 O O . ILE A 1 85 ? 4.888 0.996 -21.782 1.00 70.25 85 ILE A O 1
ATOM 662 N N . ASP A 1 86 ? 5.247 3.129 -21.109 1.00 68.06 86 ASP A N 1
ATOM 663 C CA . ASP A 1 86 ? 3.849 3.552 -21.007 1.00 68.06 86 ASP A CA 1
ATOM 664 C C . ASP A 1 86 ? 3.073 3.335 -22.309 1.00 68.06 86 ASP A C 1
ATOM 666 O O . ASP A 1 86 ? 3.507 3.714 -23.400 1.00 68.06 86 ASP A O 1
ATOM 670 N N . GLY A 1 87 ? 1.934 2.651 -22.186 1.00 66.00 87 GLY A N 1
ATOM 671 C CA . GLY A 1 87 ? 1.040 2.309 -23.294 1.00 66.00 87 GLY A CA 1
ATOM 672 C C . GLY A 1 87 ? 1.544 1.200 -24.224 1.00 66.00 87 GLY A C 1
ATOM 673 O O . GLY A 1 87 ? 0.819 0.817 -25.142 1.00 66.00 87 GLY A O 1
ATOM 674 N N . LYS A 1 88 ? 2.756 0.666 -24.009 1.00 67.75 88 LYS A N 1
ATOM 675 C CA . LYS A 1 88 ? 3.350 -0.365 -24.877 1.00 67.75 88 LYS A CA 1
ATOM 676 C C . LYS A 1 88 ? 3.462 -1.733 -24.209 1.00 67.75 88 LYS A C 1
ATOM 678 O O . LYS A 1 88 ? 3.162 -2.729 -24.857 1.00 67.75 88 LYS A O 1
ATOM 683 N N . MET A 1 89 ? 3.891 -1.777 -22.946 1.00 70.06 89 MET A N 1
ATOM 684 C CA . MET A 1 89 ? 4.032 -3.029 -22.177 1.00 70.06 89 MET A CA 1
ATOM 685 C C . MET A 1 89 ? 3.263 -2.982 -20.851 1.00 70.06 89 MET A C 1
ATOM 687 O O . MET A 1 89 ? 2.731 -3.998 -20.419 1.00 70.06 89 MET A O 1
ATOM 691 N N . ILE A 1 90 ? 3.157 -1.801 -20.233 1.00 70.31 90 ILE A N 1
ATOM 692 C CA . ILE A 1 90 ? 2.363 -1.543 -19.026 1.00 70.31 90 ILE A CA 1
ATOM 693 C C . ILE A 1 90 ? 1.673 -0.188 -19.167 1.00 70.31 90 ILE A C 1
ATOM 695 O O . ILE A 1 90 ? 2.224 0.737 -19.764 1.00 70.31 90 ILE A O 1
ATOM 699 N N . ASP A 1 91 ? 0.477 -0.065 -18.597 1.00 68.69 91 ASP A N 1
ATOM 700 C CA . ASP A 1 91 ? -0.154 1.232 -18.362 1.00 68.69 91 ASP A CA 1
ATOM 701 C C . ASP A 1 91 ? 0.441 1.855 -17.088 1.00 68.69 91 ASP A C 1
ATOM 703 O O . ASP A 1 91 ? 0.092 1.503 -15.957 1.00 68.69 91 ASP A O 1
ATOM 707 N N . VAL A 1 92 ? 1.411 2.751 -17.269 1.00 64.62 92 VAL A N 1
ATOM 708 C CA . VAL A 1 92 ? 2.207 3.314 -16.172 1.00 64.62 92 VAL A CA 1
ATOM 709 C C . VAL A 1 92 ? 1.457 4.456 -15.482 1.00 64.62 92 VAL A C 1
ATOM 711 O O . VAL A 1 92 ? 1.746 4.790 -14.329 1.00 64.62 92 VAL A O 1
ATOM 714 N N . SER A 1 93 ? 0.412 4.992 -16.124 1.00 60.31 93 SER A N 1
ATOM 715 C CA . SER A 1 93 ? -0.516 5.957 -15.521 1.00 60.31 93 SER A CA 1
ATOM 716 C C . SER A 1 93 ? -1.241 5.396 -14.281 1.00 60.31 93 SER A C 1
ATOM 718 O O . SER A 1 93 ? -1.682 6.150 -13.400 1.00 60.31 93 SER A O 1
ATOM 720 N N . CYS A 1 94 ? -1.294 4.064 -14.173 1.00 50.94 94 CYS A N 1
ATOM 721 C CA . CYS A 1 94 ? -1.907 3.320 -13.078 1.00 50.94 94 CYS A CA 1
ATOM 722 C C . CYS A 1 94 ? -1.002 3.195 -11.841 1.00 50.94 94 CYS A C 1
ATOM 724 O O . CYS A 1 94 ? -1.505 3.060 -10.722 1.00 50.94 94 CYS A O 1
ATOM 726 N N . ILE A 1 95 ? 0.322 3.272 -12.012 1.00 67.25 95 ILE A N 1
ATOM 727 C CA . ILE A 1 95 ? 1.297 2.942 -10.966 1.00 67.25 95 ILE A CA 1
ATOM 728 C C . ILE A 1 95 ? 1.786 4.222 -10.281 1.00 67.25 95 ILE A C 1
ATOM 730 O O . ILE A 1 95 ? 2.810 4.814 -10.625 1.00 67.25 95 ILE A O 1
ATOM 734 N N . LYS A 1 96 ? 1.014 4.663 -9.281 1.00 69.38 96 LYS A N 1
ATOM 735 C CA . LYS A 1 96 ? 1.270 5.884 -8.484 1.00 69.38 96 LYS A CA 1
ATOM 736 C C . LYS A 1 96 ? 2.071 5.625 -7.204 1.00 69.38 96 LYS A C 1
ATOM 738 O O . LYS A 1 96 ? 2.454 6.575 -6.521 1.00 69.38 96 LYS A O 1
ATOM 743 N N . THR A 1 97 ? 2.300 4.354 -6.889 1.00 68.81 97 THR A N 1
ATOM 744 C CA . THR A 1 97 ? 2.874 3.888 -5.621 1.00 68.81 97 THR A CA 1
ATOM 745 C C . THR A 1 97 ? 4.405 3.977 -5.591 1.00 68.81 97 THR A C 1
ATOM 747 O O . THR A 1 97 ? 5.009 3.958 -4.523 1.00 68.81 97 THR A O 1
ATOM 750 N N . ILE A 1 98 ? 5.055 4.121 -6.748 1.00 74.75 98 ILE A N 1
ATOM 751 C CA . ILE A 1 98 ? 6.517 4.176 -6.877 1.00 74.75 98 ILE A CA 1
ATOM 752 C C . ILE A 1 98 ? 6.987 5.636 -6.929 1.00 74.75 98 ILE A C 1
ATOM 754 O O . ILE A 1 98 ? 6.394 6.477 -7.611 1.00 74.75 98 ILE A O 1
ATOM 758 N N . GLU A 1 99 ? 8.068 5.960 -6.218 1.00 71.31 99 GLU A N 1
ATOM 759 C CA . GLU A 1 99 ? 8.698 7.274 -6.326 1.00 71.31 99 GLU A CA 1
ATOM 760 C C . GLU A 1 99 ? 9.438 7.473 -7.651 1.00 71.31 99 GLU A C 1
ATOM 762 O O . GLU A 1 99 ? 10.166 6.612 -8.137 1.00 71.31 99 GLU A O 1
ATOM 767 N N . SER A 1 100 ? 9.313 8.674 -8.214 1.00 60.25 100 SER A N 1
ATOM 768 C CA . SER A 1 100 ? 9.882 9.039 -9.516 1.00 60.25 100 SER A CA 1
ATOM 769 C C . SER A 1 100 ? 11.415 8.991 -9.574 1.00 60.25 100 SER A C 1
ATOM 771 O O . SER A 1 100 ? 11.980 8.894 -10.663 1.00 60.25 100 SER A O 1
ATOM 773 N N . ASN A 1 101 ? 12.086 9.086 -8.425 1.00 63.66 101 ASN A N 1
ATOM 774 C CA . ASN A 1 101 ? 13.543 9.040 -8.286 1.00 63.66 101 ASN A CA 1
ATOM 775 C C . ASN A 1 101 ? 14.092 7.612 -8.107 1.00 63.66 101 ASN A C 1
ATOM 777 O O . ASN A 1 101 ? 15.308 7.456 -8.188 1.00 63.66 101 ASN A O 1
ATOM 781 N N . MET A 1 102 ? 13.235 6.609 -7.866 1.00 70.75 102 MET A N 1
ATOM 782 C CA . MET A 1 102 ? 13.660 5.243 -7.577 1.00 70.75 102 MET A CA 1
ATOM 783 C C . MET A 1 102 ? 14.345 4.649 -8.805 1.00 70.75 102 MET A C 1
ATOM 785 O O . MET A 1 102 ? 13.866 4.786 -9.936 1.00 70.75 102 MET A O 1
ATOM 789 N N . THR A 1 103 ? 15.483 4.007 -8.579 1.00 79.19 103 THR A N 1
ATOM 790 C CA . THR A 1 103 ? 16.314 3.444 -9.640 1.00 79.19 103 THR A CA 1
ATOM 791 C C . THR A 1 103 ? 15.888 2.012 -9.964 1.00 79.19 103 THR A C 1
ATOM 793 O O . THR A 1 103 ? 15.430 1.284 -9.084 1.00 79.19 103 THR A O 1
ATOM 796 N N . TYR A 1 104 ? 16.105 1.548 -11.196 1.00 76.38 104 TYR A N 1
ATOM 797 C CA . TYR A 1 104 ? 15.857 0.148 -11.571 1.00 76.38 104 TYR A CA 1
ATOM 798 C C . TYR A 1 104 ? 16.613 -0.861 -10.681 1.00 76.38 104 TYR A C 1
ATOM 800 O O . TYR A 1 104 ? 16.047 -1.878 -10.274 1.00 76.38 104 TYR A O 1
ATOM 808 N N . LYS A 1 105 ? 17.858 -0.554 -10.286 1.00 81.12 105 LYS A N 1
ATOM 809 C CA . LYS A 1 105 ? 18.619 -1.347 -9.305 1.00 81.12 105 LYS A CA 1
ATOM 810 C C . LYS A 1 105 ? 17.892 -1.478 -7.969 1.00 81.12 105 LYS A C 1
ATOM 812 O O . LYS A 1 105 ? 17.820 -2.566 -7.404 1.00 81.12 105 LYS A O 1
ATOM 817 N N . ASP A 1 106 ? 17.345 -0.372 -7.482 1.00 79.44 106 ASP A N 1
ATOM 818 C CA . ASP A 1 106 ? 16.651 -0.336 -6.204 1.00 79.44 106 ASP A CA 1
ATOM 819 C C . ASP A 1 106 ? 15.372 -1.181 -6.235 1.00 79.44 106 ASP A C 1
ATOM 821 O O . ASP A 1 106 ? 15.097 -1.923 -5.294 1.00 79.44 106 ASP A O 1
ATOM 825 N N . MET A 1 107 ? 14.639 -1.148 -7.352 1.00 77.94 107 MET A N 1
ATOM 826 C CA . MET A 1 107 ? 13.458 -1.990 -7.573 1.00 77.94 107 MET A CA 1
ATOM 827 C C . MET A 1 107 ? 13.803 -3.481 -7.530 1.00 77.94 107 MET A C 1
ATOM 829 O O . MET A 1 107 ? 13.129 -4.258 -6.853 1.00 77.94 107 MET A O 1
ATOM 833 N N . LYS A 1 108 ? 14.896 -3.889 -8.190 1.00 80.56 108 LYS A N 1
ATOM 834 C CA . LYS A 1 108 ? 15.393 -5.273 -8.125 1.00 80.56 108 LYS A CA 1
ATOM 835 C C . LYS A 1 108 ? 15.799 -5.672 -6.709 1.00 80.56 108 LYS A C 1
ATOM 837 O O . LYS A 1 108 ? 15.557 -6.802 -6.292 1.00 80.56 108 LYS A O 1
ATOM 842 N N . GLU A 1 109 ? 16.457 -4.787 -5.969 1.00 81.50 109 GLU A N 1
ATOM 843 C CA . GLU A 1 109 ? 16.906 -5.074 -4.602 1.00 81.50 109 GLU A CA 1
ATOM 844 C C . GLU A 1 109 ? 15.733 -5.196 -3.619 1.00 81.50 109 GLU A C 1
ATOM 846 O O . GLU A 1 109 ? 15.778 -6.056 -2.736 1.00 81.50 109 GLU A O 1
ATOM 851 N N . VAL A 1 110 ? 14.669 -4.411 -3.813 1.00 82.81 110 VAL A N 1
ATOM 852 C CA . VAL A 1 110 ? 13.407 -4.527 -3.066 1.00 82.81 110 VAL A CA 1
ATOM 853 C C . VAL A 1 110 ? 12.710 -5.861 -3.356 1.00 82.81 110 VAL A C 1
ATOM 855 O O . VAL A 1 110 ? 12.343 -6.568 -2.420 1.00 82.81 110 VAL A O 1
ATOM 858 N N . LEU A 1 111 ? 12.598 -6.268 -4.626 1.00 80.88 111 LEU A N 1
ATOM 859 C CA . LEU A 1 111 ? 11.981 -7.554 -4.996 1.00 80.88 111 LEU A CA 1
ATOM 860 C C . LEU A 1 111 ? 12.746 -8.766 -4.462 1.00 80.88 111 LEU A C 1
ATOM 862 O O . LEU A 1 111 ? 12.144 -9.768 -4.083 1.00 80.88 111 LEU A O 1
ATOM 866 N N . ASN A 1 112 ? 14.073 -8.672 -4.413 1.00 81.31 112 ASN A N 1
ATOM 867 C CA . ASN A 1 112 ? 14.932 -9.735 -3.899 1.00 81.31 112 ASN A CA 1
ATOM 868 C C . ASN A 1 112 ? 15.020 -9.759 -2.362 1.00 81.31 112 ASN A C 1
ATOM 870 O O . ASN A 1 112 ? 15.811 -10.528 -1.817 1.00 81.31 112 ASN A O 1
ATOM 874 N N . GLY A 1 113 ? 14.272 -8.899 -1.659 1.00 74.50 113 GLY A N 1
ATOM 875 C CA . GLY A 1 113 ? 14.282 -8.816 -0.196 1.00 74.50 113 GLY A CA 1
ATOM 876 C C . GLY A 1 113 ? 15.602 -8.311 0.397 1.00 74.50 113 GLY A C 1
ATOM 877 O O . GLY A 1 113 ? 15.851 -8.497 1.585 1.00 74.50 113 GLY A O 1
ATOM 878 N N . LYS A 1 114 ? 16.471 -7.691 -0.415 1.00 66.94 114 LYS A N 1
ATOM 879 C CA . LYS A 1 114 ? 17.779 -7.164 0.016 1.00 66.94 114 LYS A CA 1
ATOM 880 C C . LYS A 1 114 ? 17.683 -5.756 0.599 1.00 66.94 114 LYS A C 1
ATOM 882 O O . LYS A 1 114 ? 18.557 -5.360 1.366 1.00 66.94 114 LYS A O 1
ATOM 887 N N . LYS A 1 115 ? 16.635 -5.009 0.240 1.00 69.31 115 LYS A N 1
ATOM 888 C CA . LYS A 1 115 ? 16.325 -3.680 0.775 1.00 69.31 115 LYS A CA 1
ATOM 889 C C . LYS A 1 115 ? 14.947 -3.670 1.415 1.00 69.31 115 LYS A C 1
ATOM 891 O O . LYS A 1 115 ? 13.994 -4.210 0.860 1.00 69.31 115 LYS A O 1
ATOM 896 N N . THR A 1 116 ? 14.858 -3.026 2.574 1.00 66.31 116 THR A N 1
ATOM 897 C CA . THR A 1 116 ? 13.578 -2.781 3.242 1.00 66.31 116 THR A CA 1
ATOM 898 C C . THR A 1 116 ? 12.984 -1.494 2.688 1.00 66.31 116 THR A C 1
ATOM 900 O O . THR A 1 116 ? 13.681 -0.491 2.534 1.00 66.31 116 THR A O 1
ATOM 903 N N . PHE A 1 117 ? 11.692 -1.515 2.391 1.00 74.62 117 PHE A N 1
ATOM 904 C CA . PHE A 1 117 ? 10.951 -0.329 1.995 1.00 74.62 117 PHE A CA 1
ATOM 905 C C . PHE A 1 117 ? 9.868 -0.027 3.021 1.00 74.62 117 PHE A C 1
ATOM 907 O O . PHE A 1 117 ? 9.387 -0.920 3.715 1.00 74.62 117 PHE A O 1
ATOM 914 N N . LYS A 1 118 ? 9.498 1.246 3.122 1.00 73.88 118 LYS A N 1
ATOM 915 C CA . LYS A 1 118 ? 8.385 1.702 3.948 1.00 73.88 118 LYS A CA 1
ATOM 916 C C . LYS A 1 118 ? 7.420 2.509 3.104 1.00 73.88 118 LYS A C 1
ATOM 918 O O . LYS A 1 118 ? 7.820 3.280 2.232 1.00 73.88 118 LYS A O 1
ATOM 923 N N . MET A 1 119 ? 6.137 2.350 3.391 1.00 68.69 119 MET A N 1
ATOM 924 C CA . MET A 1 119 ? 5.099 3.196 2.823 1.00 68.69 119 MET A CA 1
ATOM 925 C C . MET A 1 119 ? 5.062 4.531 3.571 1.00 68.69 119 MET A C 1
ATOM 927 O O . MET A 1 119 ? 4.762 4.574 4.761 1.00 68.69 119 MET A O 1
ATOM 931 N N . LYS A 1 120 ? 5.332 5.636 2.871 1.00 68.50 120 LYS A N 1
ATOM 932 C CA . LYS A 1 120 ? 5.123 6.997 3.383 1.00 68.50 120 LYS A CA 1
ATOM 933 C C . LYS A 1 120 ? 4.362 7.807 2.338 1.00 68.50 120 LYS A C 1
ATOM 935 O O . LYS A 1 120 ? 4.691 7.762 1.157 1.00 68.50 120 LYS A O 1
ATOM 940 N N . ASP A 1 121 ? 3.290 8.477 2.755 1.00 69.00 121 ASP A N 1
ATOM 941 C CA . ASP A 1 121 ? 2.430 9.298 1.883 1.00 69.00 121 ASP A CA 1
ATOM 942 C C . ASP A 1 121 ? 1.889 8.562 0.638 1.00 69.00 121 ASP A C 1
ATOM 944 O O . ASP A 1 121 ? 1.705 9.143 -0.431 1.00 69.00 121 ASP A O 1
ATOM 948 N N . GLY A 1 122 ? 1.635 7.253 0.762 1.00 66.25 122 GLY A N 1
ATOM 949 C CA . GLY A 1 122 ? 1.138 6.435 -0.348 1.00 66.25 122 GLY A CA 1
ATOM 950 C C . GLY A 1 122 ? 2.190 6.099 -1.410 1.00 66.25 122 GLY A C 1
ATOM 951 O O . GLY A 1 122 ? 1.819 5.600 -2.470 1.00 66.25 122 GLY A O 1
ATOM 952 N N . LYS A 1 123 ? 3.482 6.312 -1.119 1.00 72.94 123 LYS A N 1
ATOM 953 C CA . LYS A 1 123 ? 4.606 5.914 -1.975 1.00 72.94 123 LYS A CA 1
ATOM 954 C C . LYS A 1 123 ? 5.661 5.090 -1.240 1.00 72.94 123 LYS A C 1
ATOM 956 O O . LYS A 1 123 ? 5.821 5.200 -0.023 1.00 72.94 123 LYS A O 1
ATOM 961 N N . ILE A 1 124 ? 6.378 4.263 -1.994 1.00 74.00 124 ILE A N 1
ATOM 962 C CA . ILE A 1 124 ? 7.496 3.451 -1.506 1.00 74.00 124 ILE A CA 1
ATOM 963 C C . ILE A 1 124 ? 8.717 4.346 -1.286 1.00 74.00 124 ILE A C 1
ATOM 965 O O . ILE A 1 124 ? 9.328 4.786 -2.255 1.00 74.00 124 ILE A O 1
ATOM 969 N N . HIS A 1 125 ? 9.096 4.535 -0.023 1.00 71.06 125 HIS A N 1
ATOM 970 C CA . HIS A 1 125 ? 10.386 5.102 0.364 1.00 71.06 125 HIS A CA 1
ATOM 971 C C . HIS A 1 125 ? 11.338 3.960 0.735 1.00 71.06 125 HIS A C 1
ATOM 973 O O . HIS A 1 125 ? 11.000 3.088 1.541 1.00 71.06 125 HIS A O 1
ATOM 979 N N . ILE A 1 126 ? 12.546 3.965 0.178 1.00 67.56 126 ILE A N 1
ATOM 980 C CA . ILE A 1 126 ? 13.602 3.021 0.569 1.00 67.56 126 ILE A CA 1
ATOM 981 C C . ILE A 1 126 ? 14.264 3.556 1.838 1.00 67.56 126 ILE A C 1
ATOM 983 O O . ILE A 1 126 ? 14.569 4.747 1.911 1.00 67.56 126 ILE A O 1
ATOM 987 N N . THR A 1 127 ? 14.443 2.691 2.839 1.00 60.50 127 THR A N 1
ATOM 988 C CA . THR A 1 127 ? 15.190 3.009 4.070 1.00 60.50 127 THR A CA 1
ATOM 989 C C . THR A 1 127 ? 16.602 2.450 3.994 1.00 60.50 127 THR A C 1
ATOM 991 O O . THR A 1 127 ? 16.754 1.315 3.488 1.00 60.50 127 THR A O 1
#

Radius of gyration: 28.88 Å; chains: 1; bounding box: 98×19×56 Å

pLDDT: mean 77.65, std 10.55, range [45.16, 96.38]

Foldseek 3Di:
DDDDDDPPPPDPDDDDPVNVVVVVVVVVVVVVVVVVVVVVVVQVVLVVVLLVLLVQLLVLLVVCQVVDPDHQDQADFPLNSCVVRDPPRDPCVPNPAEDRRQGNVNSVCVNVVNWDWHRDPSHTDTD

Secondary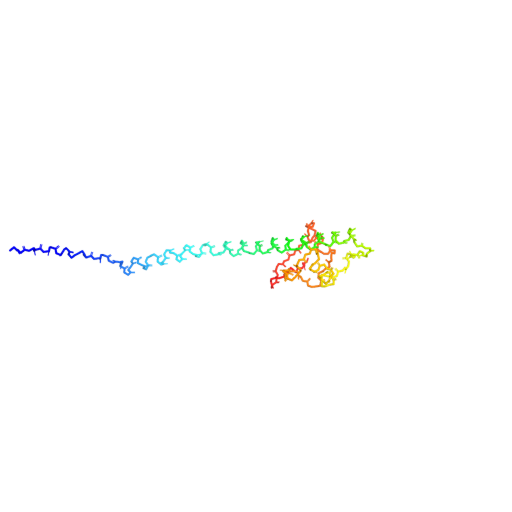 structure (DSSP, 8-state):
------------PPPPHHHHHHHHHHHHHHHHHHHHHHHHHHHHHHHHHHHHHHHHHHHHHHHHHHH-SS---TT-BHHHHHHHHBTTTB-GGG--SB-TT-BHHHHHHHHTTSS-EEEETTEEEE-